Protein AF-A0A699YVF0-F1 (afdb_monomer)

Solvent-accessible surface area (backbone atoms only — not comparable to full-atom values): 10198 Å² total; per-residue (Å²): 135,86,81,81,91,78,81,79,90,73,78,88,77,84,88,85,78,84,87,84,67,63,51,42,31,41,35,47,27,36,30,53,57,12,38,66,77,47,73,47,50,26,32,47,46,79,48,68,75,101,44,93,46,88,70,53,69,40,79,70,47,82,66,57,70,70,55,52,52,50,43,54,50,49,53,33,55,58,38,50,74,37,78,71,41,54,26,49,30,22,33,36,32,35,42,28,98,91,42,70,40,85,74,49,80,40,89,36,79,56,65,89,64,43,62,58,48,46,64,67,72,48,64,78,59,60,71,69,51,55,52,46,53,49,51,24,54,50,49,53,51,50,51,50,49,53,50,52,52,53,52,52,59,70,72,67,65,80,89,77,76,93,74,84,90,82,90,132

Radius of gyration: 22.57 Å; Cα contacts (8 Å, |Δi|>4): 224; chains: 1; bounding box: 56×43×79 Å

Mean predicted aligned error: 13.58 Å

Organism: Haematococcus lacustris (NCBI:txid44745)

Nearest PDB structures (foldseek):
  6uel-assembly2_B  TM=7.829E-01  e=1.042E-04  Homo sapiens
  6uel-assembly1_A  TM=7.754E-01  e=9.807E-05  Homo sapiens
  4dim-assembly1_A  TM=7.806E-01  e=2.288E-04  Anaerococcus prevotii DSM 20548
  5dot-assembly1_A  TM=7.076E-01  e=1.410E-04  Homo sapiens
  5dot-assembly1_B  TM=7.074E-01  e=1.327E-04  Homo sapiens

Structure (mmCIF, N/CA/C/O backbone):
data_AF-A0A699YVF0-F1
#
_entry.id   AF-A0A699YVF0-F1
#
loop_
_atom_site.group_PDB
_atom_site.id
_atom_site.type_symbol
_atom_site.label_atom_id
_atom_site.label_alt_id
_atom_site.label_comp_id
_atom_site.label_asym_id
_atom_site.label_entity_id
_atom_site.label_seq_id
_atom_site.pdbx_PDB_ins_code
_atom_site.Cartn_x
_atom_site.Cartn_y
_atom_site.Cartn_z
_atom_site.occupancy
_atom_site.B_iso_or_equiv
_atom_site.auth_seq_id
_atom_site.auth_comp_id
_atom_site.auth_asym_id
_atom_site.auth_atom_id
_atom_site.pdbx_PDB_model_num
ATOM 1 N N . MET A 1 1 ? -19.923 -19.102 39.148 1.00 39.81 1 MET A N 1
ATOM 2 C CA . MET A 1 1 ? -19.582 -19.774 37.878 1.00 39.81 1 MET A CA 1
ATOM 3 C C . MET A 1 1 ? -18.526 -18.922 37.196 1.00 39.81 1 MET A C 1
ATOM 5 O O . MET A 1 1 ? -18.773 -17.737 37.017 1.00 39.81 1 MET A O 1
ATOM 9 N N . GLY A 1 2 ? -17.324 -19.466 36.999 1.00 36.94 2 GLY A N 1
ATOM 10 C CA . GLY A 1 2 ? -16.141 -18.712 36.574 1.00 36.94 2 GLY A CA 1
ATOM 11 C C . GLY A 1 2 ? -16.194 -18.311 35.102 1.00 36.94 2 GLY A C 1
ATOM 12 O O . GLY A 1 2 ? -16.625 -19.094 34.261 1.00 36.94 2 GLY A O 1
ATOM 13 N N . HIS A 1 3 ? -15.760 -17.091 34.795 1.00 45.09 3 HIS A N 1
ATOM 14 C CA . HIS A 1 3 ? -15.424 -16.694 33.433 1.00 45.09 3 HIS A CA 1
ATOM 15 C C . HIS A 1 3 ? -13.935 -16.944 33.233 1.00 45.09 3 HIS A C 1
ATOM 17 O O . HIS A 1 3 ? -13.108 -16.321 33.898 1.00 45.09 3 HIS A O 1
ATOM 23 N N . GLY A 1 4 ? -13.649 -17.929 32.379 1.00 37.97 4 GLY A N 1
ATOM 24 C CA . GLY A 1 4 ? -12.312 -18.353 31.996 1.00 37.97 4 GLY A CA 1
ATOM 25 C C . GLY A 1 4 ? -11.505 -17.181 31.462 1.00 37.97 4 GLY A C 1
ATOM 26 O O . GLY A 1 4 ? -11.953 -16.426 30.598 1.00 37.97 4 GLY A O 1
ATOM 27 N N . ALA A 1 5 ? -10.324 -17.031 32.040 1.00 51.38 5 ALA A N 1
ATOM 28 C CA . ALA A 1 5 ? -9.281 -16.151 31.575 1.00 51.38 5 ALA A CA 1
ATOM 29 C C . ALA A 1 5 ? -8.462 -16.899 30.521 1.00 51.38 5 ALA A C 1
ATOM 31 O O . ALA A 1 5 ? -7.332 -17.263 30.798 1.00 51.38 5 ALA A O 1
ATOM 32 N N . ASP A 1 6 ? -9.019 -17.101 29.328 1.00 49.72 6 ASP A N 1
ATOM 33 C CA . ASP A 1 6 ? -8.280 -17.729 28.231 1.00 49.72 6 ASP A CA 1
ATOM 34 C C . ASP A 1 6 ? -8.225 -16.755 27.051 1.00 49.72 6 ASP A C 1
ATOM 36 O O . ASP A 1 6 ? -9.087 -16.725 26.176 1.00 49.72 6 ASP A O 1
ATOM 40 N N . SER A 1 7 ? -7.199 -15.908 27.038 1.00 52.38 7 SER A N 1
ATOM 41 C CA . SER A 1 7 ? -6.705 -15.324 25.789 1.00 52.38 7 SER A CA 1
ATOM 42 C C . SER A 1 7 ? -5.180 -15.328 25.810 1.00 52.38 7 SER A C 1
ATOM 44 O O . SER A 1 7 ? -4.527 -14.296 25.646 1.00 52.38 7 SER A O 1
ATOM 46 N N . GLU A 1 8 ? -4.607 -16.499 26.078 1.00 52.19 8 GLU A N 1
ATOM 47 C CA . GLU A 1 8 ? -3.226 -16.778 25.714 1.00 52.19 8 GLU A CA 1
ATOM 48 C C . GLU A 1 8 ? -3.164 -16.853 24.183 1.00 52.19 8 GLU A C 1
ATOM 50 O O . GLU A 1 8 ? -3.616 -17.818 23.569 1.00 52.19 8 GLU A O 1
ATOM 55 N N . CYS A 1 9 ? -2.628 -15.813 23.537 1.00 57.94 9 CYS A N 1
ATOM 56 C CA . CYS A 1 9 ? -2.184 -15.930 22.152 1.00 57.94 9 CYS A CA 1
ATOM 57 C C . CYS A 1 9 ? -0.894 -16.759 22.152 1.00 57.94 9 CYS A C 1
ATOM 59 O O . CYS A 1 9 ? 0.209 -16.226 22.195 1.00 57.94 9 CYS A O 1
ATOM 61 N N . SER A 1 10 ? -1.044 -18.078 22.183 1.00 61.06 10 SER A N 1
ATOM 62 C CA . SER A 1 10 ? 0.043 -19.027 21.965 1.00 61.06 10 SER A CA 1
ATOM 63 C C . SER A 1 10 ? -0.382 -20.002 20.876 1.00 61.06 10 SER A C 1
ATOM 65 O O . SER A 1 10 ? -0.548 -21.199 21.102 1.00 61.06 10 SER A O 1
ATOM 67 N N . THR A 1 11 ? -0.571 -19.484 19.667 1.00 58.22 11 THR A N 1
ATOM 68 C CA . THR A 1 11 ? -0.488 -20.324 18.471 1.00 58.22 11 THR A CA 1
ATOM 69 C C . THR A 1 11 ? 0.865 -20.060 17.834 1.00 58.22 11 THR A C 1
ATOM 71 O O . THR A 1 11 ? 1.008 -19.253 16.924 1.00 58.22 11 THR A O 1
ATOM 74 N N . SER A 1 12 ? 1.902 -20.710 18.366 1.00 77.00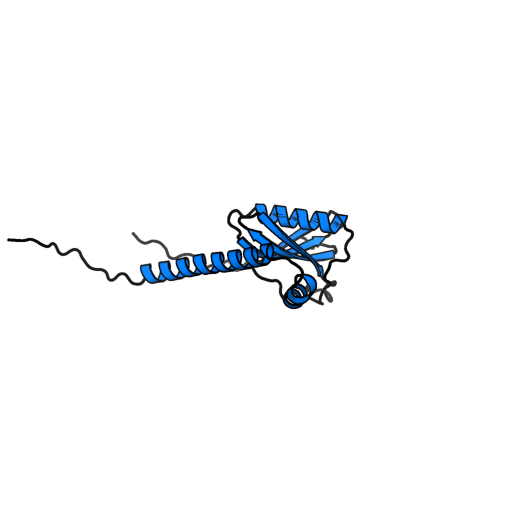 12 SER A N 1
ATOM 75 C CA . SER A 1 12 ? 3.140 -20.861 17.610 1.00 77.00 12 SER A CA 1
ATOM 76 C C . SER A 1 12 ? 2.812 -21.674 16.354 1.00 77.00 12 SER A C 1
ATOM 78 O O . SER A 1 12 ? 2.324 -22.801 16.428 1.00 77.00 12 SER A O 1
ATOM 80 N N . GLY A 1 13 ? 3.016 -21.068 15.190 1.00 84.62 13 GLY A N 1
ATOM 81 C CA . GLY A 1 13 ? 2.670 -21.645 13.898 1.00 84.62 13 GLY A CA 1
ATOM 82 C C . GLY A 1 13 ? 3.489 -21.003 12.787 1.00 84.62 13 GLY A C 1
ATOM 83 O O . GLY A 1 13 ? 4.074 -19.939 12.977 1.00 84.62 13 GLY A O 1
ATOM 84 N N . MET A 1 14 ? 3.557 -21.674 11.639 1.00 90.00 14 MET A N 1
ATOM 85 C CA . MET A 1 14 ? 4.173 -21.137 10.426 1.00 90.00 14 MET A CA 1
ATOM 86 C C . MET A 1 14 ? 3.079 -20.841 9.406 1.00 90.00 14 MET A C 1
ATOM 88 O O . MET A 1 14 ? 2.159 -21.643 9.240 1.00 90.00 14 MET A O 1
ATOM 92 N N . ILE A 1 15 ? 3.203 -19.706 8.724 1.00 92.06 15 ILE A N 1
ATOM 93 C CA . ILE A 1 15 ? 2.383 -19.348 7.567 1.00 92.06 15 ILE A CA 1
ATOM 94 C C . ILE A 1 15 ? 3.225 -19.618 6.319 1.00 92.06 15 ILE A C 1
ATOM 96 O O . ILE A 1 15 ? 4.423 -19.342 6.304 1.00 92.06 15 ILE A O 1
ATOM 100 N N . VAL A 1 16 ? 2.602 -20.207 5.300 1.00 94.00 16 VAL A N 1
ATOM 101 C CA . VAL A 1 16 ? 3.197 -20.404 3.976 1.00 94.00 16 VAL A CA 1
ATOM 102 C C . VAL A 1 16 ? 2.237 -19.803 2.964 1.00 94.00 16 VAL A C 1
ATOM 104 O O . VAL A 1 16 ? 1.052 -20.138 2.966 1.00 94.00 16 VAL A O 1
ATOM 107 N N . GLU A 1 17 ? 2.754 -18.932 2.110 1.00 93.69 17 GLU A N 1
ATOM 108 C CA . GLU A 1 17 ? 1.992 -18.192 1.109 1.00 93.69 17 GLU A CA 1
ATOM 109 C C . GLU A 1 17 ? 2.708 -18.189 -0.247 1.00 93.69 17 GLU A C 1
ATOM 111 O O . GLU A 1 17 ? 3.839 -18.664 -0.378 1.00 93.69 17 GLU A O 1
ATOM 116 N N . GLU A 1 18 ? 2.014 -17.712 -1.278 1.00 93.69 18 GLU A N 1
ATOM 117 C CA . GLU A 1 18 ? 2.588 -17.536 -2.611 1.00 93.69 18 GLU A CA 1
ATOM 118 C C . GLU A 1 18 ? 3.636 -16.414 -2.595 1.00 93.69 18 GLU A C 1
ATOM 120 O O . GLU A 1 18 ? 3.383 -15.331 -2.077 1.00 93.69 18 GLU A O 1
ATOM 125 N N . LEU A 1 19 ? 4.798 -16.654 -3.213 1.00 92.06 19 LEU A N 1
ATOM 126 C CA . LEU A 1 19 ? 5.801 -15.611 -3.409 1.00 92.06 19 LEU A CA 1
ATOM 127 C C . LEU A 1 19 ? 5.322 -14.622 -4.477 1.00 92.06 19 LEU A C 1
ATOM 129 O O . LEU A 1 19 ? 5.268 -14.956 -5.663 1.00 92.06 19 LEU A O 1
ATOM 133 N N . LEU A 1 20 ? 5.011 -13.399 -4.057 1.00 92.88 20 LEU A N 1
ATOM 134 C CA . LEU A 1 20 ? 4.571 -12.338 -4.955 1.00 92.88 20 LEU A CA 1
ATOM 135 C C . LEU A 1 20 ? 5.756 -11.722 -5.710 1.00 92.88 20 LEU A C 1
ATOM 137 O O . LEU A 1 20 ? 6.812 -11.460 -5.138 1.00 92.88 20 LEU A O 1
ATOM 141 N N . ALA A 1 21 ? 5.557 -11.450 -7.000 1.00 92.56 21 ALA A N 1
ATOM 142 C CA . ALA A 1 21 ? 6.508 -10.729 -7.840 1.00 92.56 21 ALA A CA 1
ATOM 143 C C . ALA A 1 21 ? 5.889 -9.413 -8.323 1.00 92.56 21 ALA A C 1
ATOM 145 O O . ALA A 1 21 ? 4.742 -9.390 -8.778 1.00 92.56 21 ALA A O 1
ATOM 146 N N . GLY A 1 22 ? 6.653 -8.324 -8.260 1.00 95.00 22 GLY A N 1
ATOM 147 C CA . GLY A 1 22 ? 6.174 -7.010 -8.673 1.00 95.00 22 GLY A CA 1
ATOM 148 C C . GLY A 1 22 ? 6.945 -5.862 -8.035 1.00 95.00 22 GLY A C 1
ATOM 149 O O . GLY A 1 22 ? 8.071 -6.034 -7.569 1.00 95.00 22 GLY A O 1
ATOM 150 N N . SER A 1 23 ? 6.321 -4.687 -8.045 1.00 96.12 23 SER A N 1
ATOM 151 C CA . SER A 1 23 ? 6.787 -3.511 -7.312 1.00 96.12 23 SER A CA 1
ATOM 152 C C . SER A 1 23 ? 6.077 -3.433 -5.969 1.00 96.12 23 SER A C 1
ATOM 154 O O . SER A 1 23 ? 4.862 -3.242 -5.926 1.00 96.12 23 SER A O 1
ATOM 156 N N . GLU A 1 24 ? 6.834 -3.584 -4.892 1.00 96.50 24 GLU A N 1
ATOM 157 C CA . GLU A 1 24 ? 6.335 -3.415 -3.533 1.00 96.50 24 GLU A CA 1
ATOM 158 C C . GLU A 1 24 ? 6.129 -1.929 -3.223 1.00 96.50 24 GLU A C 1
ATOM 160 O O . GLU A 1 24 ? 6.890 -1.069 -3.683 1.00 96.50 24 GLU A O 1
ATOM 165 N N . VAL A 1 25 ? 5.056 -1.629 -2.500 1.00 96.50 25 VAL A N 1
ATOM 166 C CA . VAL A 1 25 ? 4.658 -0.270 -2.150 1.00 96.50 25 VAL A CA 1
ATOM 167 C C . VAL A 1 25 ? 4.083 -0.206 -0.745 1.00 96.50 25 VAL A C 1
ATOM 169 O O . VAL A 1 25 ? 3.367 -1.112 -0.308 1.00 96.50 25 VAL A O 1
ATOM 172 N N . ASP A 1 26 ? 4.271 0.956 -0.134 1.00 95.50 26 ASP A N 1
ATOM 173 C CA . ASP A 1 26 ? 3.654 1.318 1.132 1.00 95.50 26 ASP A CA 1
ATOM 174 C C . ASP A 1 26 ? 2.578 2.381 0.905 1.00 95.50 26 ASP A C 1
ATOM 176 O O . ASP A 1 26 ? 2.746 3.340 0.142 1.00 95.50 26 ASP A O 1
ATOM 180 N N . VAL A 1 27 ? 1.449 2.224 1.592 1.00 94.50 27 VAL A N 1
ATOM 181 C CA . VAL A 1 27 ? 0.353 3.189 1.624 1.00 94.50 27 VAL A CA 1
ATOM 182 C C . VAL A 1 27 ? 0.126 3.652 3.057 1.00 94.50 27 VAL A C 1
ATOM 184 O O . VAL A 1 27 ? -0.561 2.996 3.847 1.00 94.50 27 VAL A O 1
ATOM 187 N N . ASP A 1 28 ? 0.635 4.836 3.385 1.00 91.38 28 ASP A N 1
ATOM 188 C CA . ASP A 1 28 ? 0.324 5.491 4.651 1.00 91.38 28 ASP A CA 1
ATOM 189 C C . ASP A 1 28 ? -0.988 6.252 4.539 1.00 91.38 28 ASP A C 1
ATOM 191 O O . ASP A 1 28 ? -1.150 7.168 3.724 1.00 91.38 28 ASP A O 1
ATOM 195 N N . CYS A 1 29 ? -1.950 5.887 5.378 1.00 89.94 29 CYS A N 1
ATOM 196 C CA . CYS A 1 29 ? -3.304 6.385 5.249 1.00 89.94 29 CYS A CA 1
ATOM 197 C C . CYS A 1 29 ? -3.994 6.694 6.575 1.00 89.94 29 CYS A C 1
ATOM 199 O O . CYS A 1 29 ? -3.609 6.251 7.654 1.00 89.94 29 CYS A O 1
ATOM 201 N N . ILE A 1 30 ? -5.047 7.507 6.484 1.00 89.06 30 ILE A N 1
ATOM 202 C CA . ILE A 1 30 ? -5.947 7.811 7.594 1.00 89.06 30 ILE A CA 1
ATOM 203 C C . ILE A 1 30 ? -7.280 7.151 7.288 1.00 89.06 30 ILE A C 1
ATOM 205 O O . ILE A 1 30 ? -7.912 7.456 6.274 1.00 89.06 30 ILE A O 1
ATOM 209 N N . VAL A 1 31 ? -7.726 6.300 8.203 1.00 89.25 31 VAL A N 1
ATOM 210 C CA . VAL A 1 31 ? -9.012 5.612 8.115 1.00 89.25 31 VAL A CA 1
ATOM 211 C C . VAL A 1 31 ? -9.912 6.081 9.254 1.00 89.25 31 VAL A C 1
ATOM 213 O O . VAL A 1 31 ? -9.461 6.264 10.389 1.00 89.25 31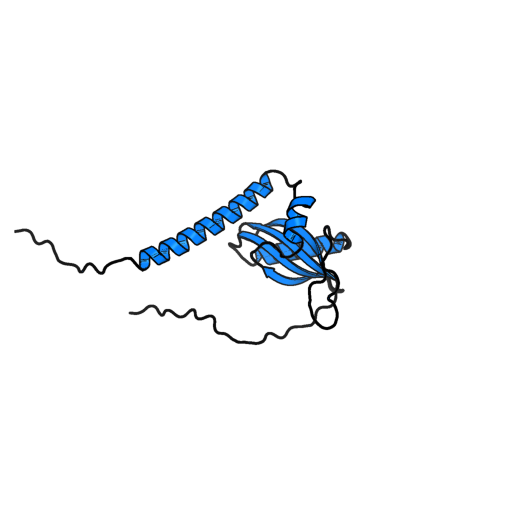 VAL A O 1
ATOM 216 N N . GLN A 1 32 ? -11.195 6.278 8.967 1.00 91.31 32 GLN A N 1
ATOM 217 C CA . GLN A 1 32 ? -12.225 6.528 9.969 1.00 91.31 32 GLN A CA 1
ATOM 218 C C . GLN A 1 32 ? -13.420 5.612 9.731 1.00 91.31 32 GLN A C 1
ATOM 220 O O . GLN A 1 32 ? -14.128 5.759 8.743 1.00 91.31 32 GLN A O 1
ATOM 225 N N . ASP A 1 33 ? -13.666 4.711 10.679 1.00 91.94 33 ASP A N 1
ATOM 226 C CA . ASP A 1 33 ? -14.761 3.737 10.627 1.00 91.94 33 ASP A CA 1
ATOM 227 C C . ASP A 1 33 ? -14.800 2.946 9.303 1.00 91.94 33 ASP A C 1
ATOM 229 O O . ASP A 1 33 ? -15.825 2.861 8.632 1.00 91.94 33 ASP A O 1
ATOM 233 N N . GLY A 1 34 ? -13.634 2.446 8.882 1.00 93.56 34 GLY A N 1
ATOM 234 C CA . GLY A 1 34 ? -13.447 1.737 7.611 1.00 93.56 34 GLY A CA 1
ATOM 235 C C . GLY A 1 34 ? -13.413 2.631 6.361 1.00 93.56 34 GLY A C 1
ATOM 236 O O . GLY A 1 34 ? -13.189 2.135 5.262 1.00 93.56 34 GLY A O 1
ATOM 237 N N . GLN A 1 35 ? -13.595 3.950 6.487 1.00 94.00 35 GLN A N 1
ATOM 238 C CA . GLN A 1 35 ? -13.507 4.883 5.358 1.00 94.00 35 GLN A CA 1
ATOM 239 C C . GLN A 1 35 ? -12.096 5.449 5.201 1.00 94.00 35 GLN A C 1
ATOM 241 O O . GLN A 1 35 ? -11.567 6.065 6.127 1.00 94.00 35 GLN A O 1
ATOM 246 N N . LEU A 1 36 ? -11.517 5.300 4.009 1.00 92.19 36 LEU A N 1
ATOM 247 C CA . LEU A 1 36 ? -10.243 5.917 3.642 1.00 92.19 36 LEU A CA 1
ATOM 248 C C . LEU A 1 36 ? -10.421 7.431 3.445 1.00 92.19 36 LEU A C 1
ATOM 250 O O . LEU A 1 36 ? -11.121 7.863 2.531 1.00 92.19 36 LEU A O 1
ATOM 254 N N . LEU A 1 37 ? -9.795 8.238 4.302 1.00 87.25 37 LEU A N 1
ATOM 255 C CA . LEU A 1 37 ? -9.893 9.704 4.268 1.00 87.25 37 LEU A CA 1
ATOM 256 C C . LEU A 1 37 ? -8.711 10.363 3.561 1.00 87.25 37 LEU A C 1
ATOM 258 O O . LEU A 1 37 ? -8.857 11.419 2.951 1.00 87.25 37 LEU A O 1
ATOM 262 N N . PHE A 1 38 ? -7.537 9.758 3.692 1.00 86.44 38 PHE A N 1
ATOM 263 C CA . PHE A 1 38 ? -6.289 10.222 3.109 1.00 86.44 38 PHE A CA 1
ATOM 264 C C . PHE A 1 38 ? -5.386 9.020 2.883 1.00 86.44 38 PHE A C 1
ATOM 266 O O . PHE A 1 38 ? -5.411 8.096 3.692 1.00 86.44 38 PHE A O 1
ATOM 273 N N . ALA A 1 39 ? -4.578 9.063 1.834 1.00 89.44 39 ALA A N 1
ATOM 274 C CA . ALA A 1 39 ? -3.543 8.085 1.568 1.00 89.44 39 ALA A CA 1
ATOM 275 C C . ALA A 1 39 ? -2.400 8.755 0.811 1.00 89.44 39 ALA A C 1
ATOM 277 O O . ALA A 1 39 ? -2.639 9.628 -0.029 1.00 89.44 39 ALA A O 1
ATOM 278 N N . CYS A 1 40 ? -1.181 8.314 1.079 1.00 88.38 40 CYS A N 1
ATOM 279 C CA . CYS A 1 40 ? -0.049 8.555 0.211 1.00 88.38 40 CYS A CA 1
ATOM 280 C C . CYS A 1 40 ? 0.675 7.247 -0.066 1.00 88.38 40 CYS A C 1
ATOM 282 O O . CYS A 1 40 ? 0.709 6.368 0.785 1.00 88.38 40 CYS A O 1
ATOM 284 N N . LEU A 1 41 ? 1.206 7.151 -1.278 1.00 92.50 41 LEU A N 1
ATOM 285 C CA . LEU A 1 41 ? 1.834 5.968 -1.824 1.00 92.50 41 LEU A CA 1
ATOM 286 C C . LEU A 1 41 ? 3.335 6.217 -2.005 1.00 92.50 41 LEU A C 1
ATOM 288 O O . LEU A 1 41 ? 3.727 7.212 -2.634 1.00 92.50 41 LEU A O 1
ATOM 292 N N . SER A 1 42 ? 4.144 5.289 -1.516 1.00 93.06 42 SER A N 1
ATOM 293 C CA . SER A 1 42 ? 5.591 5.221 -1.716 1.00 93.06 42 SER A CA 1
ATOM 294 C C . SER A 1 42 ? 5.991 3.902 -2.366 1.00 93.06 42 SER A C 1
ATOM 296 O O . SER A 1 42 ? 5.339 2.882 -2.174 1.00 93.06 42 SER A O 1
ATOM 298 N N . ASP A 1 43 ? 7.058 3.945 -3.159 1.00 94.81 43 ASP A N 1
ATOM 299 C CA . ASP A 1 43 ? 7.677 2.748 -3.731 1.00 94.81 43 ASP A CA 1
ATOM 300 C C . ASP A 1 43 ? 8.733 2.213 -2.762 1.00 94.81 43 ASP A C 1
ATOM 302 O O . ASP A 1 43 ? 9.549 3.012 -2.293 1.00 94.81 43 ASP A O 1
ATOM 306 N N . ASN A 1 44 ? 8.794 0.898 -2.552 1.00 93.19 44 ASN A N 1
ATOM 307 C CA . ASN A 1 44 ? 9.906 0.263 -1.840 1.00 93.19 44 ASN A CA 1
ATOM 308 C C . ASN A 1 44 ? 10.986 -0.135 -2.852 1.00 93.19 44 ASN A C 1
ATOM 310 O O . ASN A 1 44 ? 10.707 -0.560 -3.982 1.00 93.19 44 ASN A O 1
ATOM 314 N N . HIS A 1 45 ? 12.254 0.040 -2.487 1.00 91.81 45 HIS A N 1
ATOM 315 C CA . HIS A 1 45 ? 13.348 -0.469 -3.300 1.00 91.81 45 HIS A CA 1
ATOM 316 C C . HIS A 1 45 ? 13.364 -2.002 -3.246 1.00 91.81 45 HIS A C 1
ATOM 318 O O . HIS A 1 45 ? 13.056 -2.586 -2.207 1.00 91.81 45 HIS A O 1
ATOM 324 N N . PRO A 1 46 ? 13.773 -2.675 -4.337 1.00 87.25 46 PRO A N 1
ATOM 325 C CA . PRO A 1 46 ? 13.858 -4.127 -4.350 1.00 87.25 46 PRO A CA 1
ATOM 326 C C . PRO A 1 46 ? 14.709 -4.661 -3.187 1.00 87.25 46 PRO A C 1
ATOM 328 O O . PRO A 1 46 ? 15.779 -4.104 -2.916 1.00 87.25 46 PRO A O 1
ATOM 331 N N . PRO A 1 47 ? 14.283 -5.752 -2.531 1.00 83.50 47 PRO A N 1
ATOM 332 C CA . PRO A 1 47 ? 15.001 -6.301 -1.394 1.00 83.50 47 PRO A CA 1
ATOM 333 C C . PRO A 1 47 ? 16.408 -6.771 -1.785 1.00 83.50 47 PRO A C 1
ATOM 335 O O . PRO A 1 47 ? 16.669 -7.239 -2.899 1.00 83.50 47 PRO A O 1
ATOM 338 N N . GLY A 1 48 ? 17.342 -6.647 -0.844 1.00 73.81 48 GLY A N 1
ATOM 339 C CA . GLY A 1 48 ? 18.724 -7.075 -1.033 1.00 73.81 48 GLY A CA 1
ATOM 340 C C . GLY A 1 48 ? 18.896 -8.588 -0.862 1.00 73.81 48 GLY A C 1
ATOM 341 O O . GLY A 1 48 ? 19.045 -9.068 0.258 1.00 73.81 48 GLY A O 1
ATOM 342 N N . GLY A 1 49 ? 18.982 -9.336 -1.965 1.00 75.12 49 GLY A N 1
ATOM 343 C CA . GLY A 1 49 ? 19.297 -10.772 -1.946 1.00 75.12 49 GLY A CA 1
ATOM 344 C C . GLY A 1 49 ? 18.074 -11.673 -1.736 1.00 75.12 49 GLY A C 1
ATOM 345 O O . GLY A 1 49 ? 16.998 -11.380 -2.238 1.00 75.12 49 GLY A O 1
ATOM 346 N N . GLU A 1 50 ? 18.247 -12.800 -1.038 1.00 79.31 50 GLU A N 1
ATOM 347 C CA . GLU A 1 50 ? 17.192 -13.816 -0.816 1.00 79.31 50 GLU A CA 1
ATOM 348 C C . GLU A 1 50 ? 16.323 -13.539 0.427 1.00 79.31 50 GLU A C 1
ATOM 350 O O . GLU A 1 50 ? 15.569 -14.402 0.875 1.00 79.31 50 GLU A O 1
ATOM 355 N N . VAL A 1 51 ? 16.449 -12.350 1.020 1.00 83.69 51 VAL A N 1
ATOM 356 C CA . VAL A 1 51 ? 15.742 -11.944 2.240 1.00 83.69 51 VAL A CA 1
ATOM 357 C C . VAL A 1 51 ? 15.033 -10.610 2.021 1.00 83.69 51 VAL A C 1
ATOM 359 O O . VAL A 1 51 ? 15.578 -9.717 1.378 1.00 83.69 51 VAL A O 1
ATOM 362 N N . PHE A 1 52 ? 13.834 -10.459 2.588 1.00 87.69 52 PHE A N 1
ATOM 363 C CA . PHE A 1 52 ? 12.996 -9.255 2.484 1.00 87.69 52 PHE A CA 1
ATOM 364 C C . PHE A 1 52 ? 13.463 -8.157 3.448 1.00 87.69 52 PHE A C 1
ATOM 366 O O . PHE A 1 52 ? 12.755 -7.757 4.368 1.00 87.69 52 PHE A O 1
ATOM 373 N N . VAL A 1 53 ? 14.722 -7.743 3.309 1.00 88.88 53 VAL A N 1
ATOM 374 C CA . VAL A 1 53 ? 15.288 -6.649 4.101 1.00 88.88 53 VAL A CA 1
ATOM 375 C C . VAL A 1 53 ? 15.016 -5.336 3.388 1.00 88.88 53 VAL A C 1
ATOM 377 O O . VAL A 1 53 ? 15.395 -5.178 2.228 1.00 88.88 53 VAL A O 1
ATOM 380 N N . GLU A 1 54 ? 14.426 -4.400 4.125 1.00 86.50 54 GLU A N 1
ATOM 381 C CA . GLU A 1 54 ? 14.182 -3.032 3.681 1.00 86.50 54 GLU A CA 1
ATOM 382 C C . GLU A 1 54 ? 15.485 -2.357 3.227 1.00 86.50 54 GLU A C 1
ATOM 384 O O . GLU A 1 54 ? 16.477 -2.324 3.967 1.00 86.50 54 GLU A O 1
ATOM 389 N N . THR A 1 55 ? 15.493 -1.812 2.008 1.00 89.50 55 THR A N 1
ATOM 390 C CA . THR A 1 55 ? 16.656 -1.100 1.443 1.00 89.50 55 THR A CA 1
ATOM 391 C C . THR A 1 55 ? 16.383 0.388 1.189 1.00 89.50 55 THR A C 1
ATOM 393 O O . THR A 1 55 ? 17.248 1.108 0.675 1.00 89.50 55 THR A O 1
ATOM 396 N N . GLY A 1 56 ? 15.217 0.867 1.624 1.00 89.00 56 GLY A N 1
ATOM 397 C CA . GLY A 1 56 ? 14.710 2.226 1.497 1.00 89.00 56 GLY A CA 1
ATOM 398 C C . GLY A 1 56 ? 13.646 2.320 0.410 1.00 89.00 56 GLY A C 1
ATOM 399 O O . GLY A 1 56 ? 13.451 1.392 -0.365 1.00 89.00 56 GLY A O 1
ATOM 400 N N . GLY A 1 57 ? 13.033 3.489 0.282 1.00 89.38 57 GLY A N 1
ATOM 401 C CA . GLY A 1 57 ? 12.028 3.721 -0.741 1.00 89.38 57 GLY A CA 1
ATOM 402 C C . GLY A 1 57 ? 12.017 5.134 -1.304 1.00 89.38 57 GLY A C 1
ATOM 403 O O . GLY A 1 57 ? 12.913 5.967 -1.101 1.00 89.38 57 GLY A O 1
ATOM 404 N N . ARG A 1 58 ? 10.957 5.412 -2.060 1.00 88.25 58 ARG A N 1
ATOM 405 C CA . ARG A 1 58 ? 10.726 6.686 -2.728 1.00 88.25 58 ARG A CA 1
ATOM 406 C C . ARG A 1 58 ? 9.298 7.167 -2.524 1.00 88.25 58 ARG A C 1
ATOM 408 O O . ARG A 1 58 ? 8.338 6.520 -2.925 1.00 88.25 58 ARG A O 1
ATOM 415 N N . CYS A 1 59 ? 9.183 8.389 -2.014 1.00 85.75 59 CYS A N 1
ATOM 416 C CA . CYS A 1 59 ? 7.932 9.134 -1.940 1.00 85.75 59 CYS A CA 1
ATOM 417 C C . CYS A 1 59 ? 8.074 10.472 -2.689 1.00 85.75 59 CYS A C 1
ATOM 419 O O . CYS A 1 59 ? 9.070 11.172 -2.483 1.00 85.75 59 CYS A O 1
ATOM 421 N N . PRO A 1 60 ? 7.101 10.866 -3.532 1.00 88.38 60 PRO A N 1
ATOM 422 C CA . PRO A 1 60 ? 5.921 10.090 -3.923 1.00 88.38 60 PRO A CA 1
ATOM 423 C C . PRO A 1 60 ? 6.276 8.941 -4.883 1.00 88.38 60 PRO A C 1
ATOM 425 O O . PRO A 1 60 ? 7.322 8.983 -5.541 1.00 88.38 60 PRO A O 1
ATOM 428 N N . SER A 1 61 ? 5.375 7.961 -4.985 1.00 93.19 61 SER A N 1
ATOM 429 C CA . SER A 1 61 ? 5.476 6.844 -5.929 1.00 93.19 61 SER A CA 1
ATOM 430 C C . SER A 1 61 ? 5.709 7.297 -7.376 1.00 93.19 61 SER A C 1
ATOM 43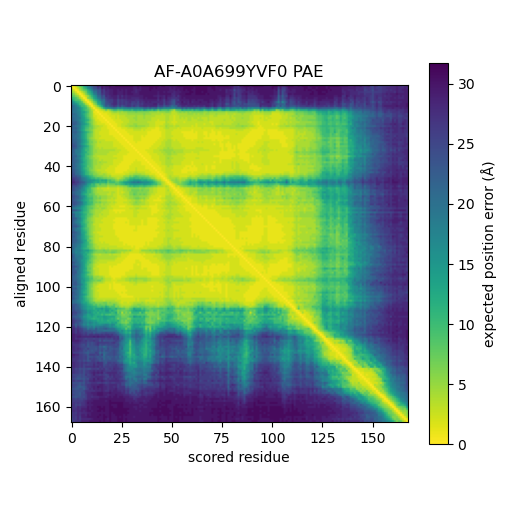2 O O . SER A 1 61 ? 5.145 8.284 -7.862 1.00 93.19 61 SER A O 1
ATOM 434 N N . THR A 1 62 ? 6.540 6.534 -8.077 1.00 95.75 62 THR A N 1
ATOM 435 C CA . THR A 1 62 ? 6.890 6.690 -9.492 1.00 95.75 62 THR A CA 1
ATOM 436 C C . THR A 1 62 ? 6.117 5.755 -10.414 1.00 95.75 62 THR A C 1
ATOM 438 O O . THR A 1 62 ? 6.265 5.846 -11.635 1.00 95.75 62 THR A O 1
ATOM 441 N N . LEU A 1 63 ? 5.259 4.892 -9.862 1.00 96.62 63 LEU A N 1
ATOM 442 C CA . LEU A 1 63 ? 4.402 4.012 -10.648 1.00 96.62 63 LEU A CA 1
ATOM 443 C C . LEU A 1 63 ? 3.473 4.809 -11.582 1.00 96.62 63 LEU A C 1
ATOM 445 O O . LEU A 1 63 ? 3.117 5.953 -11.282 1.00 96.62 63 LEU A O 1
ATOM 449 N N . PRO A 1 64 ? 3.016 4.220 -12.703 1.00 97.50 64 PRO A N 1
ATOM 450 C CA . PRO A 1 64 ? 2.047 4.868 -13.580 1.00 97.50 64 PRO A CA 1
ATOM 451 C C . PRO A 1 64 ? 0.781 5.298 -12.817 1.00 97.50 64 PRO A C 1
ATOM 453 O O . PRO A 1 64 ? 0.310 4.546 -11.962 1.00 97.50 64 PRO A O 1
ATOM 456 N N . PRO A 1 65 ? 0.148 6.438 -13.156 1.00 96.88 65 PRO A N 1
ATOM 457 C CA . PRO A 1 65 ? -1.040 6.921 -12.442 1.00 96.88 65 PRO A CA 1
ATOM 458 C C . PRO A 1 65 ? -2.186 5.903 -12.347 1.00 96.88 65 PRO A C 1
ATOM 460 O O . PRO A 1 65 ? -2.921 5.883 -11.364 1.00 96.88 65 PRO A O 1
ATOM 463 N N . SER A 1 66 ? -2.331 5.030 -13.348 1.00 97.62 66 SER A N 1
ATOM 464 C CA . SER A 1 66 ? -3.312 3.941 -13.329 1.00 97.62 66 SER A CA 1
ATOM 465 C C . SER A 1 66 ? -3.013 2.889 -12.258 1.00 97.62 66 SER A C 1
ATOM 467 O O . SER A 1 66 ? -3.944 2.408 -11.619 1.00 97.62 66 SER A O 1
ATOM 469 N N . ALA A 1 67 ? -1.740 2.549 -12.049 1.00 97.94 67 ALA A N 1
ATOM 470 C CA . ALA A 1 67 ? -1.305 1.628 -11.004 1.00 97.94 67 ALA A CA 1
ATOM 471 C C . ALA A 1 67 ? -1.532 2.240 -9.618 1.00 97.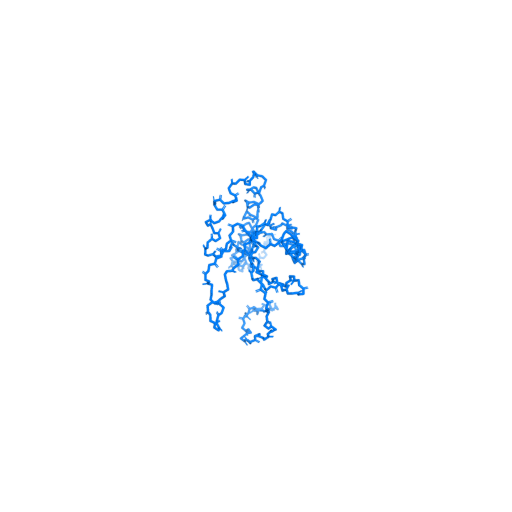94 67 ALA A C 1
ATOM 473 O O . ALA A 1 67 ? -2.145 1.606 -8.761 1.00 97.94 67 ALA A O 1
ATOM 474 N N . GLN A 1 68 ? -1.154 3.511 -9.437 1.00 98.06 68 GLN A N 1
ATOM 475 C CA . GLN A 1 68 ? -1.403 4.238 -8.189 1.00 98.06 68 GLN A CA 1
ATOM 476 C C . GLN A 1 68 ? -2.902 4.278 -7.853 1.00 98.06 68 GLN A C 1
ATOM 478 O O . GLN A 1 68 ? -3.299 3.997 -6.727 1.00 98.06 68 GLN A O 1
ATOM 483 N N . ALA A 1 69 ? -3.761 4.555 -8.841 1.00 97.81 69 ALA A N 1
ATOM 484 C CA . ALA A 1 69 ? -5.209 4.553 -8.643 1.00 97.81 69 ALA A CA 1
ATOM 485 C C . ALA A 1 69 ? -5.749 3.173 -8.228 1.00 97.81 69 ALA A C 1
ATOM 487 O O . ALA A 1 69 ? -6.611 3.096 -7.356 1.00 97.81 69 ALA A O 1
ATOM 488 N N . GLN A 1 70 ? -5.243 2.085 -8.819 1.00 98.44 70 GLN A N 1
ATOM 489 C CA . GLN A 1 70 ? -5.633 0.721 -8.444 1.00 98.44 70 GLN A CA 1
ATOM 490 C C . GLN A 1 70 ? -5.209 0.374 -7.012 1.00 98.44 70 GLN A C 1
ATOM 492 O O . GLN A 1 70 ? -5.998 -0.210 -6.275 1.00 98.44 70 GLN A O 1
ATOM 497 N N . LEU A 1 71 ? -4.004 0.774 -6.603 1.00 98.50 71 LEU A N 1
ATOM 498 C CA . LEU A 1 71 ? -3.505 0.578 -5.240 1.00 98.50 71 LEU A CA 1
ATOM 499 C C . LEU A 1 71 ? -4.350 1.340 -4.215 1.00 98.50 71 LEU A C 1
ATOM 501 O O . LEU A 1 71 ? -4.786 0.758 -3.229 1.00 98.50 71 LEU A O 1
ATOM 505 N N . LEU A 1 72 ? -4.683 2.604 -4.488 1.00 97.69 72 LEU A N 1
ATOM 506 C CA . LEU A 1 72 ? -5.551 3.398 -3.611 1.00 97.69 72 LEU A CA 1
ATOM 507 C C . LEU A 1 72 ? -6.973 2.824 -3.508 1.00 97.69 72 LEU A C 1
ATOM 509 O O . LEU A 1 72 ? -7.590 2.884 -2.441 1.00 97.69 72 LEU A O 1
ATOM 513 N N . LEU A 1 73 ? -7.500 2.259 -4.600 1.00 98.38 73 LEU A N 1
ATOM 514 C CA . LEU A 1 73 ? -8.775 1.539 -4.581 1.00 98.38 73 LEU A CA 1
ATOM 515 C C . LEU A 1 73 ? -8.686 0.273 -3.723 1.00 98.38 73 LEU A C 1
ATOM 517 O O . LEU A 1 73 ? -9.561 0.070 -2.884 1.00 98.38 73 LEU A O 1
ATOM 521 N N . LEU A 1 74 ? -7.615 -0.518 -3.864 1.00 98.56 74 LEU A N 1
ATOM 522 C CA . LEU A 1 74 ? -7.368 -1.682 -3.011 1.00 98.56 74 LEU A CA 1
ATOM 523 C C . LEU A 1 74 ? -7.305 -1.277 -1.532 1.00 98.56 74 LEU A C 1
ATOM 525 O O . LEU A 1 74 ? -8.007 -1.870 -0.719 1.00 98.56 74 LEU A O 1
ATOM 529 N N . THR A 1 75 ? -6.540 -0.242 -1.173 1.00 98.12 75 THR A N 1
ATOM 530 C CA . THR A 1 75 ? -6.443 0.239 0.217 1.00 98.12 75 THR A CA 1
ATOM 531 C C . THR A 1 75 ? -7.804 0.647 0.774 1.00 98.12 75 THR A C 1
ATOM 533 O O . THR A 1 75 ? -8.139 0.310 1.910 1.00 98.12 75 THR A O 1
ATOM 536 N N . ARG A 1 76 ? -8.617 1.354 -0.022 1.00 97.94 76 ARG A N 1
ATOM 537 C CA . ARG A 1 76 ? -9.982 1.735 0.367 1.00 97.94 76 ARG A CA 1
ATOM 538 C C . ARG A 1 76 ? -10.839 0.504 0.639 1.00 97.94 76 ARG A C 1
ATOM 540 O O . ARG A 1 76 ? -11.538 0.467 1.650 1.00 97.94 76 ARG A O 1
ATOM 547 N N . ASP A 1 77 ? -10.802 -0.468 -0.262 1.00 98.25 77 ASP A N 1
ATOM 548 C CA . ASP A 1 77 ?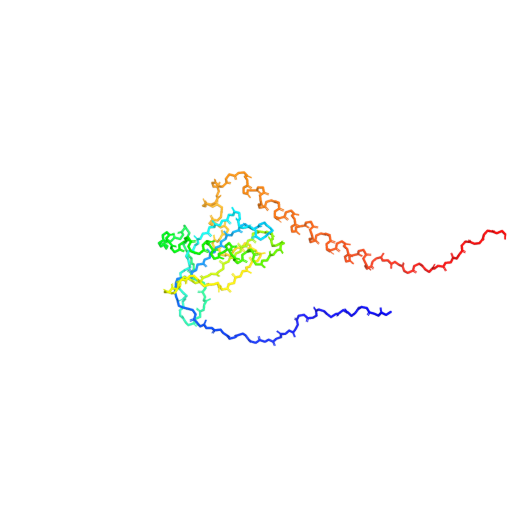 -11.639 -1.661 -0.178 1.00 98.25 77 ASP A CA 1
ATOM 549 C C . ASP A 1 77 ? -11.215 -2.536 1.008 1.00 98.25 77 ASP A C 1
ATOM 551 O O . ASP A 1 77 ? -12.074 -2.995 1.759 1.00 98.25 77 ASP A O 1
ATOM 555 N N . VAL A 1 78 ? -9.906 -2.660 1.260 1.00 98.06 78 VAL A N 1
ATOM 556 C CA . VAL A 1 78 ? -9.360 -3.337 2.443 1.00 98.06 78 VAL A CA 1
ATOM 557 C C . VAL A 1 78 ? -9.799 -2.647 3.731 1.00 98.06 78 VAL A C 1
ATOM 559 O O . VAL A 1 78 ? -10.306 -3.315 4.629 1.00 98.06 78 VAL A O 1
ATOM 562 N N . ALA A 1 79 ? -9.679 -1.321 3.827 1.00 96.44 79 ALA A N 1
ATOM 563 C CA . ALA A 1 79 ? -10.128 -0.576 5.004 1.00 96.44 79 ALA A CA 1
ATOM 564 C C . ALA A 1 79 ? -11.629 -0.780 5.281 1.00 96.44 79 ALA A C 1
ATOM 566 O O . ALA A 1 79 ? -12.028 -0.963 6.434 1.00 96.44 79 ALA A O 1
ATOM 567 N N . ALA A 1 80 ? -12.452 -0.817 4.230 1.00 97.00 80 ALA A N 1
ATOM 568 C CA . ALA A 1 80 ? -13.896 -1.008 4.337 1.00 97.00 80 ALA A CA 1
ATOM 569 C C . ALA A 1 80 ? -14.296 -2.405 4.849 1.00 97.00 80 ALA A C 1
ATOM 571 O O . ALA A 1 80 ? -15.402 -2.562 5.369 1.00 97.00 80 ALA A O 1
ATOM 572 N N . MET A 1 81 ? -13.409 -3.406 4.764 1.00 97.00 81 MET A N 1
ATOM 573 C CA . MET A 1 81 ? -13.645 -4.738 5.339 1.00 97.00 81 MET A CA 1
ATOM 574 C C . MET A 1 81 ? -13.647 -4.744 6.874 1.00 97.00 81 MET A C 1
ATOM 576 O O . MET A 1 81 ? -14.137 -5.702 7.474 1.00 97.00 81 MET A O 1
ATOM 580 N N . PHE A 1 82 ? -13.145 -3.686 7.521 1.00 94.06 82 PHE A N 1
ATOM 581 C CA . PHE A 1 82 ? -13.032 -3.587 8.977 1.00 94.06 82 PHE A CA 1
ATOM 582 C C . PHE A 1 82 ? -13.905 -2.450 9.543 1.00 94.06 82 PHE A C 1
ATOM 584 O O . PHE A 1 82 ? -13.399 -1.362 9.844 1.00 94.06 82 PHE A O 1
ATOM 591 N N . PRO A 1 83 ? -15.219 -2.675 9.751 1.00 86.50 83 PRO A N 1
ATOM 592 C CA . PRO A 1 83 ? -16.074 -1.720 10.452 1.00 86.50 83 PRO A CA 1
ATOM 593 C C . PRO A 1 83 ? -15.492 -1.356 11.825 1.00 86.50 83 PRO A C 1
ATOM 595 O O . PRO A 1 83 ? -15.086 -2.229 12.593 1.00 86.50 83 PRO A O 1
ATOM 598 N N . GLY A 1 84 ? -15.437 -0.066 12.152 1.00 88.44 84 GLY A N 1
ATOM 599 C CA . GLY A 1 84 ? -14.811 0.441 13.373 1.00 88.44 84 GLY A CA 1
ATOM 600 C C . GLY A 1 84 ? -13.323 0.779 13.252 1.00 88.44 84 GLY A C 1
ATOM 601 O O . GLY A 1 84 ? -12.812 1.496 14.120 1.00 88.44 84 GLY A O 1
ATOM 602 N N . LEU A 1 85 ? -12.628 0.358 12.186 1.00 90.69 85 LEU A N 1
ATOM 603 C CA . LEU A 1 85 ? -11.214 0.684 11.984 1.00 90.69 85 LEU A CA 1
ATOM 604 C C . LEU A 1 85 ? -11.038 2.200 11.881 1.00 90.69 85 LEU A C 1
ATOM 606 O O . LEU A 1 85 ? -11.582 2.845 10.989 1.00 90.69 85 LEU A O 1
ATOM 610 N N . SER A 1 86 ? -10.318 2.791 12.829 1.00 89.69 86 SER A N 1
ATOM 611 C CA . SER A 1 86 ? -10.075 4.233 12.884 1.00 89.69 86 SER A CA 1
ATOM 612 C C . SER A 1 86 ? -8.658 4.490 13.370 1.00 89.69 86 SER A C 1
ATOM 614 O O . SER A 1 86 ? -8.275 3.979 14.421 1.00 89.69 86 SER A O 1
ATOM 616 N N . GLY A 1 87 ? -7.884 5.292 12.649 1.00 85.94 87 GLY A N 1
ATOM 617 C CA . GLY A 1 87 ? -6.467 5.449 12.957 1.00 85.94 87 GLY A CA 1
ATOM 618 C C . GLY A 1 87 ? -5.647 5.942 11.778 1.00 85.94 87 GLY A C 1
ATOM 619 O O . GLY A 1 87 ? -6.167 6.170 10.686 1.00 85.94 87 GLY A O 1
ATOM 620 N N . VAL A 1 88 ? -4.347 6.057 12.029 1.00 86.81 88 VAL A N 1
ATOM 621 C CA . VAL A 1 88 ? -3.342 6.000 10.969 1.00 86.81 88 VAL A CA 1
ATOM 622 C C . VAL A 1 88 ? -3.046 4.528 10.707 1.00 86.81 88 VAL A C 1
ATOM 624 O O . VAL A 1 88 ? -2.912 3.760 11.663 1.00 86.81 88 VAL A O 1
ATOM 627 N N . MET A 1 89 ? -2.995 4.156 9.436 1.00 91.19 89 MET A N 1
ATOM 628 C CA . MET A 1 89 ? -2.651 2.819 8.982 1.00 91.19 89 MET A CA 1
ATOM 629 C C . MET A 1 89 ? -1.440 2.900 8.063 1.00 91.19 89 MET A C 1
ATOM 631 O O . MET A 1 89 ? -1.302 3.854 7.298 1.00 91.19 89 MET A O 1
ATOM 635 N N . HIS A 1 90 ? -0.629 1.861 8.118 1.00 94.12 90 HIS A N 1
ATOM 636 C CA . HIS A 1 90 ? 0.427 1.574 7.172 1.00 94.12 90 HIS A CA 1
ATOM 637 C C . HIS A 1 90 ? 0.041 0.285 6.456 1.00 94.12 90 HIS A C 1
ATOM 639 O O . HIS A 1 90 ? -0.238 -0.721 7.111 1.00 94.12 90 HIS A O 1
ATOM 645 N N . PHE A 1 91 ? -0.092 0.341 5.140 1.00 96.75 91 PHE A N 1
ATOM 646 C CA . PHE A 1 91 ? -0.579 -0.774 4.341 1.00 96.75 91 PHE A CA 1
ATOM 647 C C . PHE A 1 91 ? 0.445 -1.134 3.275 1.00 96.75 91 PHE A C 1
ATOM 649 O O . PHE A 1 91 ? 0.747 -0.305 2.424 1.00 96.75 91 PHE A O 1
ATOM 656 N N . GLU A 1 92 ? 0.933 -2.365 3.321 1.00 97.12 92 GLU A N 1
ATOM 657 C CA . GLU A 1 92 ? 1.927 -2.903 2.398 1.00 97.12 92 GLU A CA 1
ATOM 658 C C . GLU A 1 92 ? 1.209 -3.694 1.300 1.00 97.12 92 GLU A C 1
ATOM 660 O O . GLU A 1 92 ? 0.283 -4.477 1.562 1.00 97.12 92 GLU A O 1
ATOM 665 N N . ALA A 1 93 ? 1.609 -3.480 0.050 1.00 97.88 93 ALA A N 1
ATOM 666 C CA . ALA A 1 93 ? 1.030 -4.157 -1.102 1.00 97.88 93 ALA A CA 1
ATOM 667 C C . ALA A 1 93 ? 2.072 -4.409 -2.197 1.00 97.88 93 ALA A C 1
ATOM 669 O O . ALA A 1 93 ? 3.060 -3.695 -2.331 1.00 97.88 93 ALA A O 1
ATOM 670 N N . MET A 1 94 ? 1.802 -5.399 -3.044 1.00 97.25 94 MET A N 1
ATOM 671 C CA . MET A 1 94 ? 2.581 -5.678 -4.249 1.00 97.25 94 MET A CA 1
ATOM 672 C C . MET A 1 94 ? 1.791 -5.261 -5.487 1.00 97.25 94 MET A C 1
ATOM 674 O O . MET A 1 94 ? 0.682 -5.747 -5.710 1.00 97.25 94 MET A O 1
ATOM 678 N N . TYR A 1 95 ? 2.357 -4.418 -6.348 1.00 97.94 95 TYR A N 1
ATOM 679 C CA . TYR A 1 95 ? 1.835 -4.204 -7.696 1.00 97.94 95 TYR A CA 1
ATOM 680 C C . TYR A 1 95 ? 2.455 -5.213 -8.668 1.00 97.94 95 TYR A C 1
ATOM 682 O O . TYR A 1 95 ? 3.599 -5.060 -9.100 1.00 97.94 95 TYR A O 1
ATOM 690 N N . SER A 1 96 ? 1.693 -6.257 -8.992 1.00 95.94 96 SER A N 1
ATOM 691 C CA . SER A 1 96 ? 2.108 -7.347 -9.884 1.00 95.94 96 SER A CA 1
ATOM 692 C C . SER A 1 96 ? 1.651 -7.129 -11.331 1.00 95.94 96 SER A C 1
ATOM 694 O O . SER A 1 96 ? 0.890 -6.210 -11.642 1.00 95.94 96 SER A O 1
ATOM 696 N N . ASP A 1 97 ? 2.052 -8.033 -12.225 1.00 93.94 97 ASP A N 1
ATOM 697 C CA . ASP A 1 97 ? 1.548 -8.113 -13.602 1.00 93.94 97 ASP A CA 1
ATOM 698 C C . ASP A 1 97 ? 0.024 -8.336 -13.685 1.00 93.94 97 ASP A C 1
ATOM 700 O O . ASP A 1 97 ? -0.617 -7.930 -14.657 1.00 93.94 97 ASP A O 1
ATOM 704 N N . LYS A 1 98 ? -0.568 -8.935 -12.646 1.00 93.81 98 LYS A N 1
ATOM 705 C CA . LYS A 1 98 ? -2.012 -9.172 -12.501 1.00 93.81 98 LYS A CA 1
ATOM 706 C C . LYS A 1 98 ? -2.741 -8.045 -11.759 1.00 93.81 98 LYS A C 1
ATOM 708 O O . LYS A 1 98 ? -3.961 -8.116 -11.616 1.00 93.81 98 LYS A O 1
ATOM 713 N N . GLY A 1 99 ? -2.027 -7.010 -11.314 1.00 96.75 99 GLY A N 1
ATOM 714 C CA . GLY A 1 99 ? -2.566 -5.897 -10.532 1.00 96.75 99 GLY A CA 1
ATOM 715 C C . GLY A 1 99 ? -2.140 -5.917 -9.057 1.00 96.75 99 GLY A C 1
ATOM 716 O O . GLY A 1 99 ? -1.222 -6.656 -8.685 1.00 96.75 99 GLY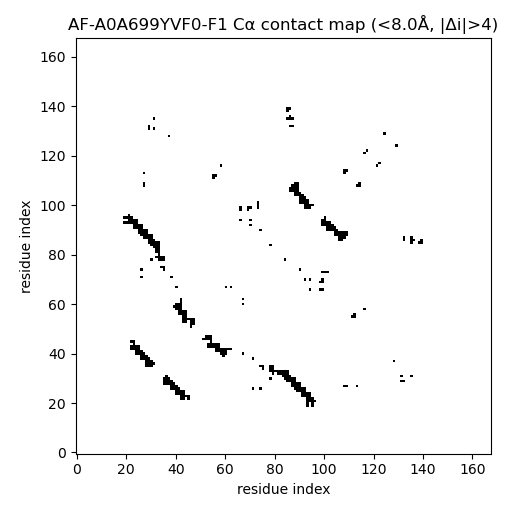 A O 1
ATOM 717 N N . PRO A 1 100 ? -2.761 -5.072 -8.215 1.00 98.06 100 PRO A N 1
ATOM 718 C CA . PRO A 1 100 ? -2.356 -4.898 -6.826 1.00 98.06 100 PRO A CA 1
ATOM 719 C C . PRO A 1 100 ? -2.805 -6.075 -5.945 1.00 98.06 100 PRO A C 1
ATOM 721 O O . PRO A 1 100 ? -3.944 -6.534 -6.041 1.00 98.06 100 PRO A O 1
ATOM 724 N N . VAL A 1 101 ? -1.926 -6.523 -5.051 1.00 97.94 101 VAL A N 1
ATOM 725 C CA . VAL A 1 101 ? -2.155 -7.617 -4.098 1.00 97.94 101 VAL A CA 1
ATOM 726 C C . VAL A 1 101 ? -1.831 -7.118 -2.683 1.00 97.94 101 VAL A C 1
ATOM 728 O O . VAL A 1 101 ? -0.753 -6.555 -2.494 1.00 97.94 101 VAL A O 1
ATOM 731 N N . PRO A 1 102 ? -2.734 -7.273 -1.695 1.00 97.38 102 PRO A N 1
ATOM 732 C CA . PRO A 1 102 ? -2.465 -6.868 -0.315 1.00 97.38 102 PRO A CA 1
ATOM 733 C C . PRO A 1 102 ? -1.421 -7.787 0.335 1.00 97.38 102 PRO A C 1
ATOM 735 O O . PRO A 1 102 ? -1.488 -8.999 0.137 1.00 97.38 102 PRO A O 1
ATOM 738 N N . ILE A 1 103 ? -0.518 -7.221 1.140 1.00 96.75 103 ILE A N 1
ATOM 739 C CA . ILE A 1 103 ? 0.444 -7.971 1.963 1.00 96.75 103 ILE A CA 1
ATOM 740 C C . ILE A 1 103 ? 0.044 -7.848 3.437 1.00 96.75 103 ILE A C 1
ATOM 742 O O . ILE A 1 103 ? -0.432 -8.812 4.034 1.00 96.75 103 ILE A O 1
ATOM 746 N N . GLU A 1 104 ? 0.136 -6.647 4.013 1.00 96.19 104 GLU A N 1
ATOM 747 C CA . GLU A 1 104 ? -0.134 -6.421 5.437 1.00 96.19 104 GLU A CA 1
ATOM 748 C C . GLU A 1 104 ? -0.844 -5.083 5.682 1.00 96.19 104 GLU A C 1
ATOM 750 O O . GLU A 1 104 ? -0.575 -4.082 5.025 1.00 96.19 104 GLU A O 1
ATOM 755 N N . LEU A 1 105 ? -1.752 -5.047 6.666 1.00 95.62 105 LEU A N 1
ATOM 756 C CA . LEU A 1 105 ? -2.344 -3.814 7.187 1.00 95.62 105 LEU A CA 1
ATOM 757 C C . LEU A 1 105 ? -1.976 -3.626 8.661 1.00 95.62 105 LEU A C 1
ATOM 759 O O . LEU A 1 105 ? -2.435 -4.356 9.539 1.00 95.62 105 LEU A O 1
ATOM 763 N N . ASN A 1 106 ? -1.226 -2.568 8.939 1.00 94.56 106 ASN A N 1
ATOM 764 C CA . ASN A 1 106 ? -0.700 -2.227 10.249 1.00 94.56 106 ASN A CA 1
ATOM 765 C C . ASN A 1 106 ? -1.395 -0.983 10.823 1.00 94.56 106 ASN A C 1
ATOM 767 O O . ASN A 1 106 ? -1.328 0.099 10.247 1.00 94.56 106 ASN A O 1
ATOM 771 N N . ALA A 1 107 ? -1.997 -1.081 12.014 1.00 90.38 107 ALA A N 1
ATOM 772 C CA . ALA A 1 107 ? -2.649 0.051 12.694 1.00 90.38 107 ALA A CA 1
ATOM 773 C C . ALA A 1 107 ? -1.655 0.968 13.440 1.00 90.38 107 ALA A C 1
ATOM 775 O O . ALA A 1 107 ? -1.754 1.183 14.652 1.00 90.38 107 ALA A O 1
ATOM 776 N N . ARG A 1 108 ? -0.662 1.479 12.712 1.00 86.81 108 ARG A N 1
ATOM 777 C CA . ARG A 1 108 ? 0.404 2.370 13.189 1.00 86.81 108 ARG A CA 1
ATOM 778 C C . ARG A 1 108 ? 0.905 3.247 12.041 1.00 86.81 108 ARG A C 1
ATOM 780 O O . ARG A 1 108 ? 0.544 3.041 10.890 1.00 86.81 108 ARG A O 1
ATOM 787 N N . ILE A 1 109 ? 1.753 4.217 12.372 1.00 79.62 109 ILE A N 1
ATOM 788 C CA . ILE A 1 109 ? 2.553 4.932 11.370 1.00 79.62 109 ILE A CA 1
ATOM 789 C C . ILE A 1 109 ? 3.600 3.954 10.801 1.00 79.62 109 ILE A C 1
ATOM 791 O O . ILE A 1 109 ? 4.111 3.102 11.545 1.00 79.62 109 ILE A O 1
ATOM 795 N N . GLY A 1 110 ? 3.905 4.075 9.506 1.00 79.88 110 GLY A N 1
ATOM 796 C CA . GLY A 1 110 ? 5.018 3.376 8.869 1.00 79.88 110 GLY A CA 1
ATOM 797 C C . GLY A 1 110 ? 6.365 3.655 9.541 1.00 79.88 110 GLY A C 1
ATOM 798 O O . GLY A 1 110 ? 6.544 4.626 10.286 1.00 79.88 110 GLY A O 1
ATOM 799 N N . GLY A 1 111 ? 7.310 2.744 9.331 1.00 80.19 111 GLY A N 1
ATOM 800 C CA . GLY A 1 111 ? 8.658 2.840 9.885 1.00 80.19 111 GLY A CA 1
ATOM 801 C C . GLY A 1 111 ? 9.595 3.713 9.045 1.00 80.19 111 GLY A C 1
ATOM 802 O O . GLY A 1 111 ? 9.172 4.410 8.126 1.00 80.19 111 GLY A O 1
ATOM 803 N N . ALA A 1 112 ? 10.886 3.652 9.377 1.00 77.19 112 ALA A N 1
ATOM 804 C CA . ALA A 1 112 ? 11.983 4.185 8.568 1.00 77.19 112 ALA A CA 1
ATOM 805 C C . ALA A 1 112 ? 11.795 5.653 8.123 1.00 77.19 112 ALA A C 1
ATOM 807 O O . ALA A 1 112 ? 11.742 6.553 8.964 1.00 77.19 112 ALA A O 1
ATOM 808 N N . GLU A 1 113 ? 11.741 5.924 6.824 1.00 67.19 113 GLU A N 1
ATOM 809 C CA . GLU A 1 113 ? 11.621 7.262 6.251 1.00 67.19 113 GLU A CA 1
ATOM 810 C C . GLU A 1 113 ? 10.207 7.846 6.327 1.00 67.19 113 GLU A C 1
ATOM 812 O O . GLU A 1 113 ? 10.050 9.060 6.172 1.00 67.19 113 GLU A O 1
ATOM 817 N N . THR A 1 114 ? 9.194 7.035 6.642 1.00 69.56 114 THR A N 1
ATOM 818 C CA . THR A 1 114 ? 7.782 7.444 6.700 1.00 69.56 114 THR A CA 1
ATOM 819 C C . THR A 1 114 ? 7.542 8.700 7.553 1.00 69.56 114 THR A C 1
ATOM 821 O O . THR A 1 114 ? 6.879 9.629 7.083 1.00 69.56 114 THR A O 1
ATOM 824 N N . PRO A 1 115 ? 8.098 8.844 8.778 1.00 68.19 115 PRO A N 1
ATOM 825 C CA . PRO A 1 115 ? 7.900 10.057 9.578 1.00 68.19 115 PRO A CA 1
ATOM 826 C C . PRO A 1 115 ? 8.512 11.311 8.930 1.00 68.19 115 PRO A C 1
ATOM 828 O O . PRO A 1 115 ? 7.973 12.418 9.041 1.00 68.19 115 PRO A O 1
ATOM 831 N N . VAL A 1 116 ? 9.636 11.153 8.226 1.00 63.78 116 VAL A N 1
ATOM 832 C CA . VAL A 1 116 ? 10.314 12.249 7.519 1.00 63.78 116 VAL A CA 1
ATOM 833 C C . VAL A 1 116 ? 9.542 12.616 6.252 1.00 63.78 116 VAL A C 1
ATOM 835 O O . VAL A 1 116 ? 9.320 13.800 5.994 1.00 63.78 116 VAL A O 1
ATOM 838 N N . GLN A 1 117 ? 9.051 11.631 5.502 1.00 64.25 117 GLN A N 1
ATOM 839 C CA . GLN A 1 117 ? 8.168 11.846 4.356 1.00 64.25 117 GLN A CA 1
ATOM 840 C C . GLN A 1 117 ? 6.878 12.553 4.789 1.00 64.25 117 GLN A C 1
ATOM 842 O O . GLN A 1 117 ? 6.488 13.551 4.182 1.00 64.25 117 GLN A O 1
ATOM 847 N N . ALA A 1 118 ? 6.283 12.147 5.913 1.00 63.66 118 ALA A N 1
ATOM 848 C CA . ALA A 1 118 ? 5.092 12.792 6.445 1.00 63.66 118 ALA A CA 1
ATOM 849 C C . ALA A 1 118 ? 5.317 14.253 6.848 1.00 63.66 118 ALA A C 1
ATOM 851 O O . ALA A 1 118 ? 4.506 15.124 6.531 1.00 63.66 118 ALA A O 1
ATOM 852 N N . SER A 1 119 ? 6.441 14.556 7.495 1.00 60.41 119 SER A N 1
ATOM 853 C CA . SER A 1 119 ? 6.764 15.933 7.886 1.00 60.41 119 SER A CA 1
ATOM 854 C C . SER A 1 119 ? 7.139 16.852 6.716 1.00 60.41 119 SER A C 1
ATOM 856 O O . SER A 1 119 ? 7.009 18.066 6.848 1.00 60.41 119 SER A O 1
ATOM 858 N N . THR A 1 120 ? 7.576 16.313 5.575 1.00 58.25 120 THR A N 1
ATOM 859 C CA . THR A 1 120 ? 8.068 17.111 4.435 1.00 58.25 120 THR A CA 1
ATOM 860 C C . THR A 1 120 ? 7.087 17.178 3.267 1.00 58.25 120 THR A C 1
ATOM 862 O O . THR A 1 120 ? 6.894 18.249 2.698 1.00 58.25 120 THR A O 1
ATOM 865 N N . HIS A 1 121 ? 6.436 16.066 2.923 1.00 57.75 121 HIS A N 1
ATOM 866 C CA . HIS A 1 121 ? 5.551 15.956 1.760 1.00 57.75 121 HIS A CA 1
ATOM 867 C C . HIS A 1 121 ? 4.076 16.136 2.141 1.00 57.75 121 HIS A C 1
ATOM 869 O O . HIS A 1 121 ? 3.300 16.686 1.360 1.00 57.75 121 HIS A O 1
ATOM 875 N N . TYR A 1 122 ? 3.683 15.752 3.363 1.00 60.00 122 TYR A N 1
ATOM 876 C CA . TYR A 1 122 ? 2.292 15.864 3.838 1.00 60.00 122 TYR A CA 1
ATOM 877 C C . TYR A 1 122 ? 2.023 17.145 4.639 1.00 60.00 122 TYR A C 1
ATOM 879 O O . TYR A 1 122 ? 0.878 17.429 4.987 1.00 60.00 122 TYR A O 1
ATOM 887 N N . ALA A 1 123 ? 3.040 17.980 4.878 1.00 48.84 123 ALA A N 1
ATOM 888 C CA . ALA A 1 123 ? 2.905 19.257 5.588 1.00 48.84 123 ALA A CA 1
ATOM 889 C C . ALA A 1 123 ? 2.012 20.294 4.870 1.00 48.84 123 ALA A C 1
ATOM 891 O O . ALA A 1 123 ? 1.581 21.267 5.487 1.00 48.84 123 ALA A O 1
ATOM 892 N N . GLY A 1 124 ? 1.685 20.078 3.590 1.00 47.00 124 GLY A N 1
ATOM 893 C CA . GLY A 1 124 ? 0.695 20.867 2.846 1.00 47.00 124 GLY A CA 1
ATOM 894 C C . GLY A 1 124 ? -0.769 20.457 3.080 1.00 47.00 124 GLY A C 1
ATOM 895 O O . GLY A 1 124 ? -1.675 21.097 2.540 1.00 47.00 124 GLY A O 1
ATOM 896 N N . LEU A 1 125 ? -1.037 19.402 3.860 1.00 51.22 125 LEU A N 1
ATOM 897 C CA . LEU A 1 125 ? -2.391 18.901 4.097 1.00 51.22 125 LEU A CA 1
ATOM 898 C C . LEU A 1 125 ? -3.138 19.785 5.099 1.00 51.22 125 LEU A C 1
ATOM 900 O O . LEU A 1 125 ? -2.920 19.767 6.308 1.00 51.22 125 LEU A O 1
ATOM 904 N N . THR A 1 126 ? -4.071 20.561 4.563 1.00 40.09 126 THR A N 1
ATOM 905 C CA . THR A 1 126 ? -4.925 21.519 5.267 1.00 40.09 126 THR A CA 1
ATOM 906 C C . THR A 1 126 ? -5.692 20.893 6.445 1.00 40.09 126 THR A C 1
ATOM 908 O O . THR A 1 126 ? -6.196 19.773 6.352 1.00 40.09 126 THR A O 1
ATOM 911 N N . TYR A 1 127 ? -5.825 21.681 7.523 1.00 39.50 127 TYR A N 1
ATOM 912 C CA . TYR A 1 127 ? -6.637 21.604 8.762 1.00 39.50 127 TYR A CA 1
ATOM 913 C C . TYR A 1 127 ? -7.615 20.418 8.983 1.00 39.50 127 TYR A C 1
ATOM 915 O O . TYR A 1 127 ? -7.712 19.899 10.096 1.00 39.50 127 TYR A O 1
ATOM 923 N N . ARG A 1 128 ? -8.343 19.953 7.956 1.00 38.12 128 ARG A N 1
ATOM 924 C CA . ARG A 1 128 ? -9.235 18.778 8.027 1.00 38.12 128 ARG A CA 1
ATOM 925 C C . ARG A 1 128 ? -8.488 17.471 8.311 1.00 38.12 128 ARG A C 1
ATOM 927 O O . ARG A 1 128 ? -9.005 16.648 9.065 1.00 38.12 128 ARG A O 1
ATOM 934 N N . HIS A 1 129 ? -7.289 17.288 7.762 1.00 48.38 129 HIS A N 1
ATOM 935 C CA . HIS A 1 129 ? -6.503 16.066 7.964 1.00 48.38 129 HIS A CA 1
ATOM 936 C C . HIS A 1 129 ? -5.869 16.027 9.354 1.00 48.38 129 HIS A C 1
ATOM 938 O O . HIS A 1 129 ? -5.948 15.002 10.022 1.00 48.38 129 HIS A O 1
ATOM 944 N N . THR A 1 130 ? -5.369 17.162 9.856 1.00 50.31 130 THR A N 1
ATOM 945 C CA . THR A 1 130 ? -4.900 17.294 11.245 1.00 50.31 130 THR A CA 1
ATOM 946 C C . THR A 1 130 ? -6.012 16.990 12.242 1.00 50.31 130 THR A C 1
ATOM 948 O O . THR A 1 130 ? -5.764 16.313 13.231 1.00 50.31 130 THR A O 1
ATOM 951 N N . LEU A 1 131 ? -7.254 17.417 11.978 1.00 47.81 131 LEU A N 1
ATOM 952 C CA . LEU A 1 131 ? -8.409 17.054 12.804 1.00 47.81 131 LEU A CA 1
ATOM 953 C C . LEU A 1 131 ? -8.753 15.564 12.722 1.00 47.81 131 LEU A C 1
ATOM 955 O O . LEU A 1 131 ? -9.195 15.014 13.723 1.00 47.81 131 LEU A O 1
ATOM 959 N N . CYS A 1 132 ? -8.553 14.903 11.579 1.00 48.06 132 CYS A N 1
ATOM 960 C CA . CYS A 1 132 ? -8.765 13.459 11.454 1.00 48.06 132 CYS A CA 1
ATOM 961 C C . CYS A 1 132 ? -7.669 12.664 12.167 1.00 48.06 132 CYS A C 1
ATOM 963 O O . CYS A 1 132 ? -8.010 11.781 12.944 1.00 48.06 132 CYS A O 1
ATOM 965 N N . VAL A 1 133 ? -6.390 13.028 12.007 1.00 51.97 133 VAL A N 1
ATOM 966 C CA . VAL A 1 133 ? -5.272 12.470 12.790 1.00 51.97 133 VAL A CA 1
ATOM 967 C C . VAL A 1 133 ? -5.503 12.712 14.278 1.00 51.97 133 VAL A C 1
ATOM 969 O O . VAL A 1 133 ? -5.489 11.768 15.057 1.00 51.97 133 VAL A O 1
ATOM 972 N N . ALA A 1 134 ? -5.813 13.947 14.682 1.00 50.06 134 ALA A N 1
ATOM 973 C CA . ALA A 1 134 ? -6.121 14.275 16.067 1.00 50.06 134 ALA A CA 1
ATOM 974 C C . ALA A 1 134 ? -7.317 13.461 16.568 1.00 50.06 134 ALA A C 1
ATOM 976 O O . ALA A 1 134 ? -7.226 12.851 17.619 1.00 50.06 134 ALA A O 1
ATOM 977 N N . ARG A 1 135 ? -8.427 13.375 15.829 1.00 46.53 135 ARG A N 1
ATOM 978 C CA . ARG A 1 135 ? -9.625 12.626 16.244 1.00 46.53 135 ARG A CA 1
ATOM 979 C C . ARG A 1 135 ? -9.398 11.117 16.267 1.00 46.53 135 ARG A C 1
ATOM 981 O O . ARG A 1 135 ? -9.971 10.457 17.129 1.00 46.53 135 ARG A O 1
ATOM 988 N N . ALA A 1 136 ? -8.579 10.588 15.366 1.00 49.84 136 ALA A N 1
ATOM 989 C CA . ALA A 1 136 ? -8.162 9.195 15.337 1.00 49.84 136 ALA A CA 1
ATOM 990 C C . ALA A 1 136 ? -7.281 8.867 16.551 1.00 49.84 136 ALA A C 1
ATOM 992 O O . ALA A 1 136 ? -7.619 7.951 17.296 1.00 49.84 136 ALA A O 1
ATOM 993 N N . LEU A 1 137 ? -6.259 9.688 16.826 1.00 48.06 137 LEU A N 1
ATOM 994 C CA . LEU A 1 137 ? -5.421 9.611 18.029 1.00 48.06 137 LEU A CA 1
ATOM 995 C C . LEU A 1 137 ? -6.242 9.801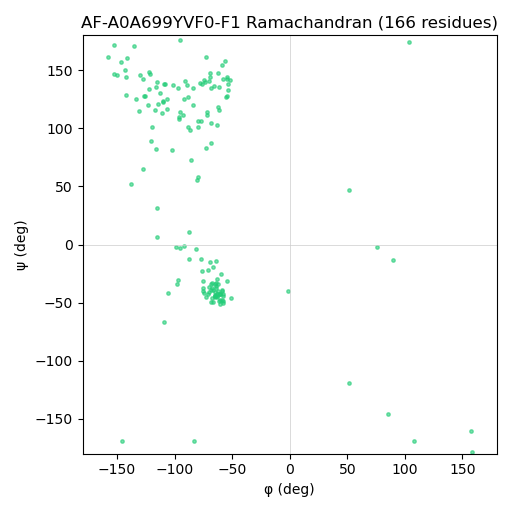 19.318 1.00 48.06 137 LEU A C 1
ATOM 997 O O . LEU A 1 137 ? -6.097 9.043 20.270 1.00 48.06 137 LEU A O 1
ATOM 1001 N N . TYR A 1 138 ? -7.173 10.759 19.353 1.00 46.22 138 TYR A N 1
ATOM 1002 C CA . TYR A 1 138 ? -8.043 10.997 20.507 1.00 46.22 138 TYR A CA 1
ATOM 1003 C C . TYR A 1 138 ? -9.023 9.841 20.728 1.00 46.22 138 TYR A C 1
ATOM 1005 O O . TYR A 1 138 ? -9.278 9.501 21.881 1.00 46.22 138 TYR A O 1
ATOM 1013 N N . ARG A 1 139 ? -9.573 9.204 19.679 1.00 46.81 139 ARG A N 1
ATOM 1014 C CA . ARG A 1 139 ? -10.473 8.043 19.826 1.00 46.81 139 ARG A CA 1
ATOM 1015 C C . ARG A 1 139 ? -9.729 6.793 20.279 1.00 46.81 139 ARG A C 1
ATOM 1017 O O . ARG A 1 139 ? -10.266 6.107 21.152 1.00 46.81 139 ARG A O 1
ATOM 1024 N N . THR A 1 140 ? -8.545 6.504 19.737 1.00 43.03 140 THR A N 1
ATOM 1025 C CA . THR A 1 140 ? -7.717 5.379 20.201 1.00 43.03 140 THR A CA 1
ATOM 1026 C C . THR A 1 140 ? -7.265 5.610 21.638 1.00 43.03 140 THR A C 1
ATOM 1028 O O . THR A 1 140 ? -7.468 4.725 22.464 1.00 43.03 140 THR A O 1
ATOM 1031 N N . SER A 1 141 ? -6.816 6.819 22.002 1.00 41.69 141 SER A N 1
ATOM 1032 C CA . SER A 1 141 ? -6.506 7.157 23.398 1.00 41.69 141 SER A CA 1
ATOM 1033 C C . SER A 1 141 ? -7.724 7.055 24.324 1.00 41.69 141 SER A C 1
ATOM 1035 O O . SER A 1 141 ? -7.592 6.489 25.401 1.00 41.69 141 SER A O 1
ATOM 1037 N N . TRP A 1 142 ? -8.924 7.513 23.941 1.00 35.44 142 TRP A N 1
ATOM 1038 C CA . TRP A 1 142 ? -10.116 7.422 24.808 1.00 35.44 142 TRP A CA 1
ATOM 1039 C C . TRP A 1 142 ? -10.641 5.993 24.988 1.00 35.44 142 TRP A C 1
ATOM 1041 O O . TRP A 1 142 ? -11.109 5.644 26.073 1.00 35.44 142 TRP A O 1
ATOM 1051 N N . HIS A 1 143 ? -10.591 5.157 23.947 1.00 40.81 143 HIS A N 1
ATOM 1052 C CA . HIS A 1 143 ? -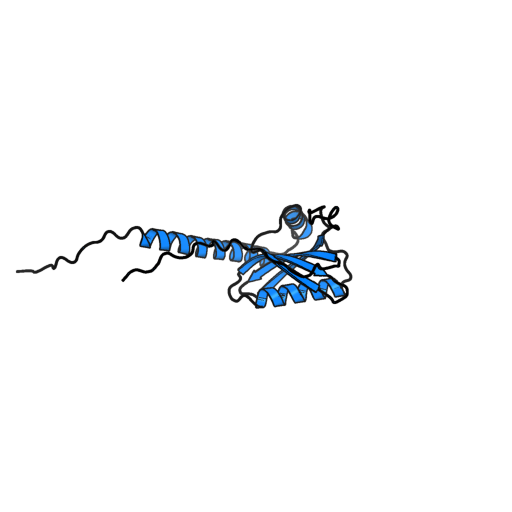11.014 3.757 24.048 1.00 40.81 143 HIS A CA 1
ATOM 1053 C C . HIS A 1 143 ? -9.975 2.918 24.791 1.00 40.81 143 HIS A C 1
ATOM 1055 O O . HIS A 1 143 ? -10.366 2.106 25.625 1.00 40.81 143 HIS A O 1
ATOM 1061 N N . PHE A 1 144 ? -8.681 3.183 24.589 1.00 36.19 144 PHE A N 1
ATOM 1062 C CA . PHE A 1 144 ? -7.597 2.597 25.377 1.00 36.19 144 PHE A CA 1
ATOM 1063 C C . PHE A 1 144 ? -7.689 3.014 26.854 1.00 36.19 144 PHE A C 1
ATOM 1065 O O . PHE A 1 144 ? -7.650 2.160 27.736 1.00 36.19 144 PHE A O 1
ATOM 1072 N N . TYR A 1 145 ? -7.952 4.294 27.141 1.00 31.58 145 TYR A N 1
ATOM 1073 C CA . TYR A 1 145 ? -8.149 4.791 28.506 1.00 31.58 145 TYR A CA 1
ATOM 1074 C C . TYR A 1 145 ? -9.402 4.191 29.156 1.00 31.58 145 TYR A C 1
ATOM 1076 O O . TYR A 1 145 ? -9.336 3.716 30.283 1.00 31.58 145 TYR A O 1
ATOM 1084 N N . ARG A 1 146 ? -10.542 4.103 28.449 1.00 38.59 146 ARG A N 1
ATOM 1085 C CA . ARG A 1 146 ? -11.735 3.391 28.957 1.00 38.59 146 ARG A CA 1
ATOM 1086 C C . ARG A 1 146 ? -11.496 1.898 29.141 1.00 38.59 146 ARG A C 1
ATOM 1088 O O . ARG A 1 146 ? -12.124 1.318 30.020 1.00 38.59 146 ARG A O 1
ATOM 1095 N N . TYR A 1 147 ? -10.677 1.270 28.308 1.00 44.84 147 TYR A N 1
ATOM 1096 C CA . TYR A 1 147 ? -10.344 -0.145 28.424 1.00 44.84 147 TYR A CA 1
ATOM 1097 C C . TYR A 1 147 ? -9.496 -0.406 29.678 1.00 44.84 147 TYR A C 1
ATOM 1099 O O . TYR A 1 147 ? -9.882 -1.239 30.499 1.00 44.84 147 TYR A O 1
ATOM 1107 N N . ILE A 1 148 ? -8.430 0.376 29.893 1.00 42.72 148 ILE A N 1
ATOM 1108 C CA . ILE A 1 148 ? -7.593 0.325 31.105 1.00 42.72 148 ILE A CA 1
ATOM 1109 C C . ILE A 1 148 ? -8.425 0.639 32.351 1.00 42.72 148 ILE A C 1
ATOM 1111 O O . ILE A 1 148 ? -8.475 -0.162 33.282 1.00 42.72 148 ILE A O 1
ATOM 1115 N N . TYR A 1 149 ? -9.174 1.743 32.336 1.00 35.78 149 TYR A N 1
ATOM 1116 C CA . TYR A 1 149 ? -9.968 2.181 33.484 1.00 35.78 149 TYR A CA 1
ATOM 1117 C C . TYR A 1 149 ? -11.051 1.162 33.869 1.00 35.78 149 TYR A C 1
ATOM 1119 O O . TYR A 1 149 ? -11.356 0.971 35.044 1.00 35.78 149 TYR A O 1
ATOM 1127 N N . ARG A 1 150 ? -11.636 0.459 32.888 1.00 44.81 150 ARG A N 1
ATOM 1128 C CA . ARG A 1 150 ? -12.649 -0.575 33.143 1.00 44.81 150 ARG A CA 1
ATOM 1129 C C . ARG A 1 150 ? -12.032 -1.868 33.691 1.00 44.81 150 ARG A C 1
ATOM 1131 O O . ARG A 1 150 ? -12.688 -2.512 34.506 1.00 44.81 150 ARG A O 1
ATOM 1138 N N . ARG A 1 151 ? -10.788 -2.208 33.318 1.00 42.97 151 ARG A N 1
ATOM 1139 C CA . ARG A 1 151 ? -10.024 -3.312 33.932 1.00 42.97 151 ARG A CA 1
ATOM 1140 C C . ARG A 1 151 ? -9.593 -2.994 35.367 1.00 42.97 151 ARG A C 1
ATOM 1142 O O . ARG A 1 151 ? -9.744 -3.849 36.239 1.00 42.97 151 ARG A O 1
ATOM 1149 N N . GLU A 1 152 ? -9.151 -1.769 35.643 1.00 43.00 152 GLU A N 1
ATOM 1150 C CA . GLU A 1 152 ? -8.813 -1.342 37.008 1.00 43.00 152 GLU A CA 1
ATOM 1151 C C . GLU A 1 152 ? -10.051 -1.319 37.919 1.00 43.00 152 GLU A C 1
ATOM 1153 O O . GLU A 1 152 ? -10.027 -1.883 39.010 1.00 43.00 152 GLU A O 1
ATOM 1158 N N . GLN A 1 153 ? -11.188 -0.796 37.449 1.00 43.19 153 GLN A N 1
ATOM 1159 C CA . GLN A 1 153 ? -12.451 -0.799 38.207 1.00 43.19 153 GLN A CA 1
ATOM 1160 C C . GLN A 1 153 ? -12.996 -2.212 38.495 1.00 43.19 153 GLN A C 1
ATOM 1162 O O . GLN A 1 153 ? -13.663 -2.415 39.510 1.00 43.19 153 GLN A O 1
ATOM 1167 N N . SER A 1 154 ? -12.726 -3.202 37.635 1.00 43.06 154 SER A N 1
ATOM 1168 C CA . SER A 1 154 ? -13.076 -4.607 37.906 1.00 43.06 154 SER A CA 1
ATOM 1169 C C . SER A 1 154 ? -12.138 -5.296 38.901 1.00 43.06 154 SER A C 1
ATOM 1171 O O . SER A 1 154 ? -12.554 -6.254 39.544 1.00 43.06 154 SER A O 1
ATOM 1173 N N . SER A 1 155 ? -10.910 -4.794 39.068 1.00 42.59 155 SER A N 1
ATOM 1174 C CA . SER A 1 155 ? -9.936 -5.306 40.040 1.00 42.59 155 SER A CA 1
ATOM 1175 C C . SER A 1 155 ? -10.064 -4.663 41.431 1.00 42.59 155 SER A C 1
ATOM 1177 O O . SER A 1 155 ? -9.466 -5.164 42.379 1.00 42.59 155 SER A O 1
ATOM 1179 N N . ILE A 1 156 ? -10.823 -3.565 41.570 1.00 42.69 156 ILE A N 1
ATOM 1180 C CA . ILE A 1 156 ? -10.914 -2.747 42.799 1.00 42.69 156 ILE A CA 1
ATOM 1181 C C . ILE A 1 156 ? -12.332 -2.790 43.413 1.00 42.69 156 ILE A C 1
ATOM 1183 O O . ILE A 1 156 ? -12.783 -1.842 44.047 1.00 42.69 156 ILE A O 1
ATOM 1187 N N . ARG A 1 157 ? -13.083 -3.891 43.271 1.00 37.19 157 ARG A N 1
ATOM 1188 C CA . ARG A 1 157 ? -14.278 -4.104 44.114 1.00 37.19 157 ARG A CA 1
ATOM 1189 C C . ARG A 1 157 ? -13.915 -4.987 45.310 1.00 37.19 157 ARG A C 1
ATOM 1191 O O . ARG A 1 157 ? -13.736 -6.188 45.118 1.00 37.19 157 ARG A O 1
ATOM 1198 N N . PRO A 1 158 ? -13.839 -4.447 46.542 1.00 38.53 158 PRO A N 1
ATOM 1199 C CA . PRO A 1 158 ? -13.846 -5.284 47.727 1.00 38.53 158 PRO A CA 1
ATOM 1200 C C . PRO A 1 158 ? -15.211 -5.966 47.826 1.00 38.53 158 PRO A C 1
ATOM 1202 O O . PRO A 1 158 ? -16.256 -5.346 47.614 1.00 38.53 158 PRO A O 1
ATOM 1205 N N . ASN A 1 159 ? -15.190 -7.255 48.144 1.00 44.31 159 ASN A N 1
ATOM 1206 C CA . ASN A 1 159 ? -16.369 -8.069 48.389 1.00 44.31 159 ASN A CA 1
ATOM 1207 C C . ASN A 1 159 ? -17.047 -7.596 49.691 1.00 44.31 159 ASN A C 1
ATOM 1209 O O . ASN A 1 159 ? -16.718 -8.066 50.776 1.00 44.31 159 ASN A O 1
ATOM 1213 N N . MET A 1 160 ? -17.941 -6.610 49.603 1.00 35.66 160 MET A N 1
ATOM 1214 C CA . MET A 1 160 ? -18.778 -6.185 50.729 1.00 35.66 160 MET A CA 1
ATOM 1215 C C . MET A 1 160 ? -20.028 -7.062 50.745 1.00 35.66 160 MET A C 1
ATOM 1217 O O . MET A 1 160 ? -20.962 -6.857 49.969 1.00 35.66 160 MET A O 1
ATOM 1221 N N . GLY A 1 161 ? -19.991 -8.082 51.603 1.00 33.38 161 GLY A N 1
ATOM 1222 C CA . GLY A 1 161 ? -21.109 -8.976 51.868 1.00 33.38 161 GLY A CA 1
ATOM 1223 C C . GLY A 1 161 ? -22.346 -8.220 52.353 1.00 33.38 161 GLY A C 1
ATOM 1224 O O . GLY A 1 161 ? -22.266 -7.251 53.107 1.00 33.38 161 GLY A O 1
ATOM 1225 N N . SER A 1 162 ? -23.503 -8.690 51.903 1.00 41.56 162 SER A N 1
ATOM 1226 C CA . SER A 1 162 ? -24.826 -8.250 52.327 1.00 41.56 162 SER A CA 1
ATOM 1227 C C . SER A 1 162 ? -25.053 -8.542 53.816 1.00 41.56 162 SER A C 1
ATOM 1229 O O . SER A 1 162 ? -25.331 -9.681 54.188 1.00 41.56 162 SER A O 1
ATOM 1231 N N . GLY A 1 163 ? -24.955 -7.516 54.659 1.00 32.53 163 GLY A N 1
ATOM 1232 C CA . GLY A 1 163 ? -25.478 -7.506 56.025 1.00 32.53 163 GLY A CA 1
ATOM 1233 C C . GLY A 1 163 ? -26.656 -6.541 56.095 1.00 32.53 163 GLY A C 1
ATOM 1234 O O . GLY A 1 163 ? -26.488 -5.343 55.876 1.00 32.53 163 GLY A O 1
ATOM 1235 N N . ALA A 1 164 ? -27.849 -7.081 56.323 1.00 35.25 164 ALA A N 1
ATOM 1236 C CA . ALA A 1 164 ? -29.107 -6.355 56.384 1.00 35.25 164 ALA A CA 1
ATOM 1237 C C . ALA A 1 164 ? -29.124 -5.313 57.519 1.00 35.25 164 ALA A C 1
ATOM 1239 O O . ALA A 1 164 ? -28.738 -5.599 58.649 1.00 35.25 164 ALA A O 1
ATOM 1240 N N . LEU A 1 165 ? -29.612 -4.109 57.207 1.00 35.09 165 LEU A N 1
ATOM 1241 C CA . LEU A 1 165 ? -30.107 -3.157 58.198 1.00 35.09 165 LEU A CA 1
ATOM 1242 C C . LEU A 1 165 ? -31.525 -3.579 58.590 1.00 35.09 165 LEU A C 1
ATOM 1244 O O . LEU A 1 165 ? -32.461 -3.358 57.822 1.00 35.09 165 LEU A O 1
ATOM 1248 N N . GLU A 1 166 ? -31.685 -4.130 59.787 1.00 34.66 166 GLU A N 1
ATOM 1249 C CA . GLU A 1 166 ? -32.985 -4.289 60.432 1.00 34.66 166 GLU A CA 1
ATOM 1250 C C . GLU A 1 166 ? -33.079 -3.258 61.566 1.00 34.66 166 GLU A C 1
ATOM 1252 O O . GLU A 1 166 ? -32.250 -3.216 62.475 1.00 34.66 166 GLU A O 1
ATOM 1257 N N . ARG A 1 167 ? -34.040 -2.339 61.430 1.00 36.31 167 ARG A N 1
ATOM 1258 C CA . ARG A 1 167 ? -34.430 -1.364 62.450 1.00 36.31 167 ARG A CA 1
ATOM 1259 C C . ARG A 1 167 ? -35.638 -1.926 63.194 1.00 36.31 167 ARG A C 1
ATOM 1261 O O . ARG A 1 167 ? -36.711 -1.934 62.598 1.00 36.31 167 ARG A O 1
ATOM 1268 N N . GLN A 1 168 ? -35.458 -2.313 64.455 1.00 36.66 168 GLN A N 1
ATOM 1269 C CA . GLN A 1 168 ? -36.248 -1.921 65.638 1.00 36.66 168 GLN A CA 1
ATOM 1270 C C . GLN A 1 168 ? -35.749 -2.668 66.873 1.00 36.66 168 GLN A C 1
ATOM 1272 O O . GLN A 1 168 ? -35.495 -3.885 66.762 1.00 36.66 168 GLN A O 1
#

Sequence (168 aa):
MGHGADSECSTSGMIVEELLAGSEVDVDCIVQDGQLLFACLSDNHPPGGEVFVETGGRCPSTLPPSAQAQLLLLTRDVAAMFPGLSGVMHFEAMYSDKGPVPIELNARIGGAETPVQASTHYAGLTYRHTLCVARALYRTSWHFYRYIYRREQSSIRPNMGSGALERQ

pLDDT: mean 73.76, std 23.52, range [3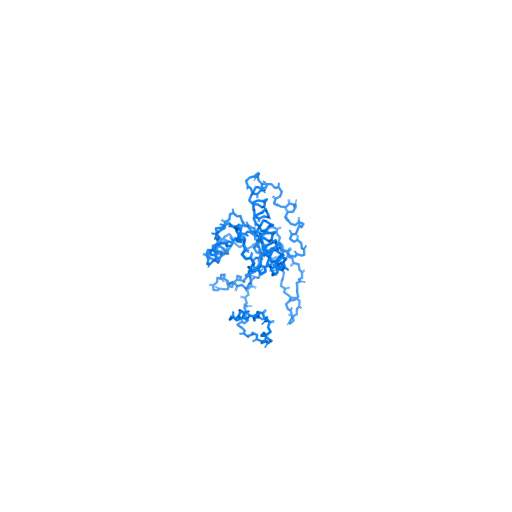1.58, 98.56]

Foldseek 3Di:
DDDDPDDPPPPPDDDDDDDDDAWKKKWWFWDAQLATPDIAIKTFDDADPPDNDGPDIDPRDPDDPVLVVQVVVVSSVVSNVDGRDGATKMWMWGQHPVHIDGDDIGRDQDDDCRVVCCVPVVVPPDPVVVVSNVVSVVVVVVVVVVVVVVVVVVVPDDPDDDDDDDDD

Secondary structure (DSSP, 8-state):
---------------------SEEEEEEEEEETTEEEEEEEEEEPPPSSSS-----EESS--S-HHHHHHHHHHHHHHHHTSTT--EEEEEEEEEETTEEEEEEEESS--STTHHHHHHHHSTT--THHHHHHHHHHHHHHHHHHHHHHHHHHHH-------------